Protein AF-A0A418Y012-F1 (afdb_monomer_lite)

Foldseek 3Di:
DWKWKWKAWPPDPAIAIDTDDDPVQDDQVSSVVQVVCVVVVRRDPVVLPDDDPPPTDIDMDIHAADEPWDKDDADSVSPQDQQWKWWWAQDPRHIDIDTDNDQVRSQVVQVVVVGDDSRTDMHTGSMDTPGD

Radius of gyration: 14.01 Å; chains: 1; bounding box: 36×35×29 Å

Structure (mmCIF, N/CA/C/O backbone):
data_AF-A0A418Y012-F1
#
_entry.id   AF-A0A418Y012-F1
#
loop_
_atom_site.group_PDB
_atom_site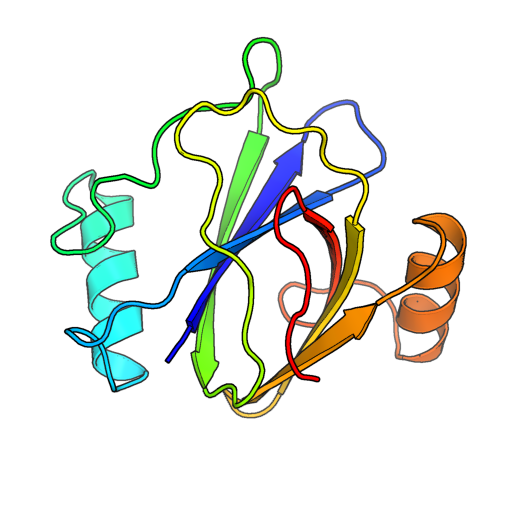.id
_atom_site.type_symbol
_atom_site.label_atom_id
_atom_site.label_alt_id
_atom_site.label_comp_id
_atom_site.label_asym_id
_atom_site.label_entity_id
_atom_site.label_seq_id
_atom_site.pdbx_PDB_ins_code
_atom_site.Cartn_x
_atom_site.Cartn_y
_atom_site.Cartn_z
_atom_site.occupancy
_atom_site.B_iso_or_equiv
_atom_site.auth_seq_id
_atom_site.auth_comp_id
_atom_site.auth_asym_id
_atom_site.auth_atom_id
_atom_site.pdbx_PDB_model_num
ATOM 1 N N . MET A 1 1 ? 2.994 -11.176 -5.726 1.00 92.56 1 MET A N 1
ATOM 2 C CA . MET A 1 1 ? 3.525 -10.726 -4.421 1.00 92.56 1 MET A CA 1
ATOM 3 C C . MET A 1 1 ? 3.409 -9.215 -4.356 1.00 92.56 1 MET A C 1
ATOM 5 O O . MET A 1 1 ? 3.578 -8.585 -5.393 1.00 92.56 1 MET A O 1
ATOM 9 N N . TYR A 1 2 ? 3.137 -8.644 -3.187 1.00 94.12 2 TYR A N 1
ATOM 10 C CA . TYR A 1 2 ? 3.055 -7.201 -2.987 1.00 94.12 2 TYR A CA 1
ATOM 11 C C . TYR A 1 2 ? 4.075 -6.722 -1.959 1.00 94.12 2 TYR A C 1
ATOM 13 O O . TYR A 1 2 ? 4.187 -7.295 -0.875 1.00 94.12 2 TYR A O 1
ATOM 21 N N . LEU A 1 3 ? 4.757 -5.623 -2.281 1.00 94.12 3 LEU A N 1
ATOM 22 C CA . LEU A 1 3 ? 5.350 -4.726 -1.298 1.00 94.12 3 LEU A CA 1
ATOM 23 C C . LEU A 1 3 ? 4.346 -3.600 -1.041 1.00 94.12 3 LEU A C 1
ATOM 25 O O . LEU A 1 3 ? 4.064 -2.773 -1.908 1.00 94.12 3 LEU A O 1
ATOM 29 N N . VAL A 1 4 ? 3.788 -3.583 0.164 1.00 94.50 4 VAL A N 1
ATOM 30 C CA . VAL A 1 4 ? 2.849 -2.561 0.625 1.00 94.50 4 VAL A CA 1
ATOM 31 C C . VAL A 1 4 ? 3.646 -1.473 1.328 1.00 94.50 4 VAL A C 1
ATOM 33 O O . VAL A 1 4 ? 4.242 -1.713 2.380 1.00 94.50 4 VAL A O 1
ATOM 36 N N . ALA A 1 5 ? 3.672 -0.281 0.740 1.00 91.62 5 ALA A N 1
ATOM 37 C CA . ALA A 1 5 ? 4.311 0.894 1.314 1.00 91.62 5 ALA A CA 1
ATOM 38 C C . ALA A 1 5 ? 3.250 1.799 1.936 1.00 91.62 5 ALA A C 1
ATOM 40 O O . ALA A 1 5 ? 2.357 2.278 1.239 1.00 91.62 5 ALA A O 1
ATOM 41 N N . LYS A 1 6 ? 3.362 2.038 3.241 1.00 92.12 6 LYS A N 1
ATOM 42 C CA . LYS A 1 6 ? 2.544 2.992 3.985 1.00 92.12 6 LYS A CA 1
ATOM 43 C C . LYS A 1 6 ? 3.391 4.219 4.306 1.00 92.12 6 LYS A C 1
ATOM 45 O O . LYS A 1 6 ? 4.487 4.084 4.850 1.00 92.12 6 LYS A O 1
ATOM 50 N N . PHE A 1 7 ? 2.857 5.395 4.009 1.00 87.50 7 PHE A N 1
ATOM 51 C CA . PHE A 1 7 ? 3.459 6.683 4.325 1.00 87.50 7 PHE A CA 1
ATOM 52 C C . PHE A 1 7 ? 2.585 7.390 5.363 1.00 87.50 7 PHE A C 1
ATOM 54 O O . PHE A 1 7 ? 1.443 7.755 5.081 1.00 87.50 7 PHE A O 1
ATOM 61 N N . ASP A 1 8 ? 3.121 7.553 6.567 1.00 86.75 8 ASP A N 1
ATOM 62 C CA . ASP A 1 8 ? 2.534 8.367 7.626 1.00 86.75 8 ASP A CA 1
ATOM 63 C C . ASP A 1 8 ? 2.961 9.820 7.366 1.00 86.75 8 ASP A C 1
ATOM 65 O O . ASP A 1 8 ? 4.146 10.145 7.454 1.00 86.75 8 ASP A O 1
ATOM 69 N N . LEU A 1 9 ? 2.019 10.668 6.945 1.00 80.31 9 LEU A N 1
ATOM 70 C CA . LEU A 1 9 ? 2.283 12.058 6.564 1.00 80.31 9 LEU A CA 1
ATOM 71 C C . LEU A 1 9 ? 2.178 12.967 7.792 1.00 80.31 9 LEU A C 1
ATOM 73 O O . LEU A 1 9 ? 1.079 13.178 8.321 1.00 80.31 9 LEU A O 1
ATOM 77 N N . ASP A 1 10 ? 3.307 13.537 8.215 1.00 76.44 10 ASP A N 1
ATOM 78 C CA . ASP A 1 10 ? 3.369 14.375 9.411 1.00 76.44 10 ASP A CA 1
ATOM 79 C C . ASP A 1 10 ? 2.484 15.620 9.256 1.00 76.44 10 ASP A C 1
ATOM 81 O O . ASP A 1 10 ? 2.467 16.286 8.218 1.00 76.44 10 ASP A O 1
ATOM 85 N N . GLY A 1 11 ? 1.728 15.944 10.308 1.00 71.25 11 GLY A N 1
ATOM 86 C CA . GLY A 1 11 ? 0.809 17.086 10.312 1.00 71.25 11 GLY A CA 1
ATOM 87 C C . GLY A 1 11 ? -0.516 16.847 9.578 1.00 71.25 11 GLY A C 1
ATOM 88 O O . GLY A 1 11 ? -1.320 17.773 9.471 1.00 71.25 11 GLY A O 1
ATOM 89 N N . THR A 1 12 ? -0.784 15.624 9.107 1.00 78.19 12 THR A N 1
ATOM 90 C CA . THR A 1 12 ? -2.085 15.239 8.543 1.00 78.19 12 THR A CA 1
ATOM 91 C C . THR A 1 12 ? -2.752 14.135 9.364 1.00 78.19 12 THR A C 1
ATOM 93 O O . THR A 1 12 ? -2.125 13.471 10.183 1.00 78.19 12 THR A O 1
ATOM 96 N N . THR A 1 13 ? -4.052 13.936 9.151 1.00 74.81 13 THR A N 1
ATOM 97 C CA . THR A 1 13 ? -4.828 12.865 9.798 1.00 74.81 13 THR A CA 1
ATOM 98 C C . THR A 1 13 ? -4.924 11.593 8.957 1.00 74.81 13 THR A C 1
ATOM 100 O O . THR A 1 13 ? -5.655 10.676 9.337 1.00 74.81 13 THR A O 1
ATOM 103 N N . TYR A 1 14 ? -4.252 11.533 7.802 1.00 81.94 14 TYR A N 1
ATOM 104 C CA . TYR A 1 14 ? -4.377 10.418 6.872 1.00 81.94 14 TYR A CA 1
ATOM 105 C C . TYR A 1 14 ? -3.027 9.834 6.474 1.00 81.94 14 TYR A C 1
ATOM 107 O O . TYR A 1 14 ? -2.045 10.545 6.286 1.00 81.94 14 TYR A O 1
ATOM 115 N N . ASN A 1 15 ? -3.018 8.519 6.272 1.00 90.12 15 ASN A N 1
ATOM 116 C CA . ASN A 1 15 ? -1.881 7.824 5.687 1.00 90.12 15 ASN A CA 1
ATOM 117 C C . ASN A 1 15 ? -2.041 7.752 4.167 1.00 90.12 15 ASN A C 1
ATOM 119 O O . ASN A 1 15 ? -3.162 7.714 3.646 1.00 90.12 15 ASN A O 1
ATOM 123 N N . GLU A 1 16 ? -0.928 7.654 3.453 1.00 90.00 16 GLU A N 1
ATOM 124 C CA . GLU A 1 16 ? -0.896 7.221 2.058 1.00 90.00 16 GLU A CA 1
ATOM 125 C C . GLU A 1 16 ? -0.462 5.753 1.969 1.00 90.00 16 GLU A C 1
ATOM 127 O O . GLU A 1 16 ? 0.304 5.261 2.798 1.00 90.00 16 GLU A O 1
ATOM 132 N N . VAL A 1 17 ? -0.968 5.041 0.963 1.00 92.62 17 VAL A N 1
ATOM 133 C CA . VAL A 1 17 ? -0.584 3.664 0.665 1.00 92.62 17 VAL A CA 1
ATOM 134 C C . VAL A 1 17 ? -0.329 3.460 -0.823 1.00 92.62 17 VAL A C 1
ATOM 136 O O . VAL A 1 17 ? -1.084 3.932 -1.679 1.00 92.62 17 VAL A O 1
ATOM 139 N N . VAL A 1 18 ? 0.732 2.716 -1.123 1.00 92.19 18 VAL A N 1
ATOM 140 C CA . VAL A 1 18 ? 1.085 2.274 -2.472 1.00 92.19 18 VAL A CA 1
ATOM 141 C C . VAL A 1 18 ? 1.325 0.766 -2.455 1.00 92.19 18 VAL A C 1
ATOM 143 O O . VAL A 1 18 ? 1.988 0.235 -1.562 1.00 92.19 18 VAL A O 1
ATOM 146 N N . PHE A 1 19 ? 0.769 0.081 -3.448 1.00 93.62 19 PHE A N 1
ATOM 147 C CA . PHE A 1 19 ? 0.863 -1.358 -3.648 1.00 93.62 19 PHE A CA 1
ATOM 148 C C . PHE A 1 19 ? 1.799 -1.622 -4.824 1.00 93.62 19 PHE A C 1
ATOM 150 O O . PHE A 1 19 ? 1.410 -1.483 -5.989 1.00 93.62 19 PHE A O 1
ATOM 157 N N . PHE A 1 20 ? 3.043 -1.982 -4.519 1.00 91.56 20 PHE A N 1
ATOM 158 C CA . PHE A 1 20 ? 4.035 -2.342 -5.522 1.00 91.56 20 PHE A CA 1
ATOM 159 C C . PHE A 1 20 ? 3.986 -3.842 -5.791 1.00 91.56 20 PHE A C 1
ATOM 161 O O . PHE A 1 20 ? 3.990 -4.645 -4.859 1.00 91.56 20 PHE A O 1
ATOM 168 N N . GLN A 1 21 ? 3.962 -4.210 -7.066 1.00 90.06 21 GLN A N 1
ATOM 169 C CA . GLN A 1 21 ? 4.098 -5.580 -7.536 1.00 90.06 21 GLN A CA 1
ATOM 170 C C . GLN A 1 21 ? 5.123 -5.588 -8.661 1.00 90.06 21 GLN A C 1
ATOM 172 O O . GLN A 1 21 ? 5.090 -4.715 -9.527 1.00 90.06 21 GLN A O 1
ATOM 177 N N . ASP A 1 22 ? 5.984 -6.595 -8.652 1.00 87.81 22 ASP A N 1
ATOM 178 C CA . ASP A 1 22 ? 6.890 -6.894 -9.749 1.00 87.81 22 ASP A CA 1
ATOM 179 C C . ASP A 1 22 ? 6.966 -8.414 -9.928 1.00 87.81 22 ASP A C 1
ATOM 181 O O . ASP A 1 22 ? 6.996 -9.150 -8.939 1.00 87.81 22 ASP A O 1
ATOM 185 N N . ASP A 1 23 ? 6.969 -8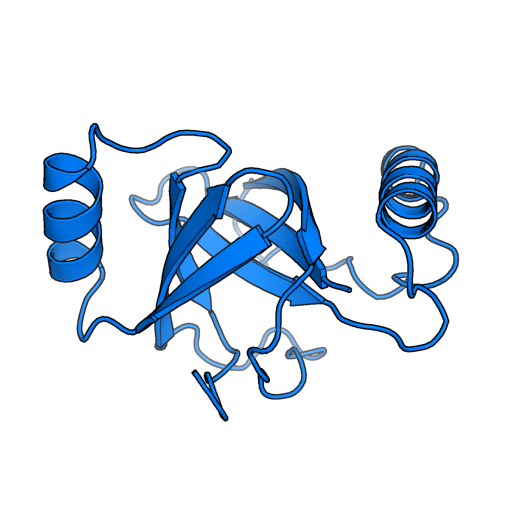.886 -11.173 1.00 86.56 23 ASP A N 1
ATOM 186 C CA . ASP A 1 23 ? 7.018 -10.319 -11.479 1.00 86.56 23 ASP A CA 1
ATOM 187 C C . ASP A 1 23 ? 8.387 -10.934 -11.137 1.00 86.56 23 ASP A C 1
ATOM 189 O O . ASP A 1 23 ? 8.483 -12.142 -10.934 1.00 86.56 23 ASP A O 1
ATOM 193 N N . ALA A 1 24 ? 9.439 -10.115 -10.993 1.00 87.56 24 ALA A N 1
ATOM 194 C CA . ALA A 1 24 ? 10.752 -10.557 -10.523 1.00 87.56 24 ALA A CA 1
ATOM 195 C C . ALA A 1 24 ? 10.771 -10.943 -9.030 1.00 87.56 24 ALA A C 1
ATOM 197 O O . ALA A 1 24 ? 11.736 -11.550 -8.562 1.00 87.56 24 ALA A O 1
ATOM 198 N N . ILE A 1 25 ? 9.731 -10.583 -8.266 1.00 89.12 25 ILE A N 1
ATOM 199 C CA . ILE A 1 25 ? 9.601 -10.901 -6.843 1.00 89.12 25 ILE A CA 1
ATOM 200 C C . ILE A 1 25 ? 8.293 -11.654 -6.638 1.00 89.12 25 ILE A C 1
ATOM 202 O O . ILE A 1 25 ? 7.226 -11.070 -6.477 1.00 89.12 25 ILE A O 1
ATOM 206 N N . ASP A 1 26 ? 8.373 -12.973 -6.583 1.00 92.06 26 ASP A N 1
ATOM 207 C CA . ASP A 1 26 ? 7.218 -13.863 -6.459 1.00 92.06 26 ASP A CA 1
ATOM 208 C C . ASP A 1 26 ? 7.028 -14.432 -5.040 1.00 92.06 26 ASP A C 1
ATOM 210 O O . ASP A 1 26 ? 5.940 -14.899 -4.698 1.00 92.06 26 ASP A O 1
ATOM 214 N N . THR A 1 27 ? 8.038 -14.321 -4.171 1.00 94.31 27 THR A N 1
ATOM 215 C CA . THR A 1 27 ? 8.042 -14.871 -2.803 1.00 94.31 27 THR A CA 1
ATOM 216 C C . THR A 1 27 ? 8.112 -13.795 -1.714 1.00 94.31 27 THR A C 1
ATOM 218 O O . THR A 1 27 ? 8.724 -12.741 -1.895 1.00 94.31 27 THR A O 1
ATOM 221 N N . ILE A 1 28 ? 7.543 -14.090 -0.532 1.00 94.81 28 ILE A N 1
ATOM 222 C CA . ILE A 1 28 ? 7.627 -13.215 0.657 1.00 94.81 28 ILE A CA 1
ATOM 223 C C . ILE A 1 28 ? 9.090 -12.941 1.009 1.00 94.81 28 ILE A C 1
ATOM 225 O O . ILE A 1 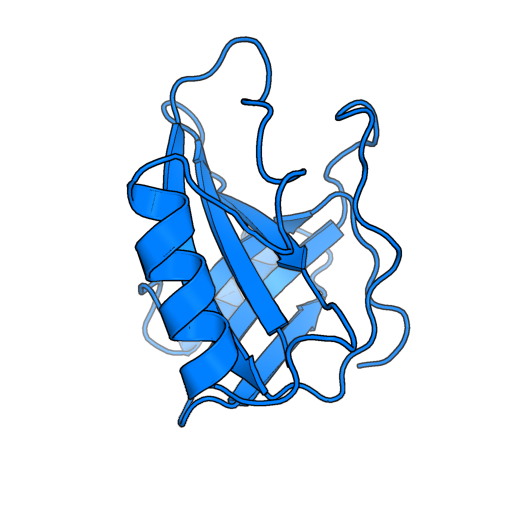28 ? 9.490 -11.786 1.114 1.00 94.81 28 ILE A O 1
ATOM 229 N N . LYS A 1 29 ? 9.918 -13.992 1.076 1.00 94.94 29 LYS A N 1
ATOM 230 C CA . LYS A 1 29 ? 11.355 -13.872 1.373 1.00 94.94 29 LYS A CA 1
ATOM 231 C C . LYS A 1 29 ? 12.104 -13.001 0.359 1.00 94.94 29 LYS A C 1
ATOM 233 O O . LYS A 1 29 ? 13.044 -12.306 0.738 1.00 94.94 29 LYS A O 1
ATOM 238 N N . GLY A 1 30 ? 11.726 -13.052 -0.921 1.00 94.25 30 GLY A N 1
ATOM 239 C CA . GLY A 1 30 ? 12.278 -12.167 -1.950 1.00 94.25 30 GLY A CA 1
ATOM 240 C C . GLY A 1 30 ? 11.914 -10.707 -1.684 1.00 94.25 30 GLY A C 1
ATOM 241 O O . GLY A 1 30 ? 12.788 -9.846 -1.651 1.00 94.25 30 GLY A O 1
ATOM 242 N N . CYS A 1 31 ? 10.643 -10.440 -1.384 1.00 94.44 31 CYS A N 1
ATOM 243 C CA . CYS A 1 31 ? 10.164 -9.100 -1.050 1.00 94.44 31 CYS A CA 1
ATOM 244 C C . CYS A 1 31 ? 10.829 -8.536 0.220 1.00 94.44 31 CYS A C 1
ATOM 246 O O . CYS A 1 31 ? 11.272 -7.387 0.235 1.00 94.44 31 CYS A O 1
ATOM 248 N N . GLU A 1 32 ? 10.964 -9.337 1.279 1.00 94.12 32 GLU A N 1
ATOM 249 C CA . GLU A 1 32 ? 11.613 -8.908 2.525 1.00 94.12 32 GLU A CA 1
ATOM 250 C C . GLU A 1 32 ? 13.090 -8.565 2.314 1.00 94.12 32 GLU A C 1
ATOM 252 O O . GLU A 1 32 ? 13.612 -7.616 2.908 1.00 94.12 32 GLU A O 1
ATOM 257 N N . ARG A 1 33 ? 13.763 -9.312 1.432 1.00 93.44 33 ARG A N 1
ATOM 258 C CA . ARG A 1 33 ? 15.142 -9.036 1.029 1.00 93.44 33 ARG A CA 1
ATOM 259 C C . ARG A 1 33 ? 15.253 -7.701 0.296 1.00 93.44 33 ARG A C 1
ATOM 261 O O . ARG A 1 33 ? 16.137 -6.913 0.621 1.00 93.44 33 ARG A O 1
ATOM 268 N N . GLU A 1 34 ? 14.329 -7.404 -0.611 1.00 92.12 34 GLU A N 1
ATOM 269 C CA . GLU A 1 34 ? 14.280 -6.098 -1.275 1.00 92.12 34 GLU A CA 1
ATOM 270 C C . GLU A 1 34 ? 14.043 -4.955 -0.288 1.00 92.12 34 GLU A C 1
ATOM 272 O O . GLU A 1 34 ? 14.732 -3.941 -0.364 1.00 92.12 34 GLU A O 1
ATOM 277 N N . ILE A 1 35 ? 13.150 -5.121 0.697 1.00 91.19 35 ILE A N 1
ATOM 278 C CA . ILE A 1 35 ? 12.973 -4.131 1.775 1.00 91.19 35 ILE A CA 1
ATOM 279 C C . ILE A 1 35 ? 14.285 -3.924 2.544 1.00 91.19 35 ILE A C 1
ATOM 281 O O . ILE A 1 35 ? 14.637 -2.788 2.872 1.00 91.19 35 ILE A O 1
ATOM 285 N N . MET A 1 36 ? 15.018 -5.001 2.850 1.00 91.38 36 MET A N 1
ATOM 286 C CA . MET A 1 36 ? 16.303 -4.921 3.550 1.00 91.38 36 MET A CA 1
ATOM 287 C C . MET A 1 36 ? 17.324 -4.088 2.768 1.00 91.38 36 MET A C 1
ATOM 289 O O . MET A 1 36 ? 17.969 -3.215 3.356 1.00 91.38 36 MET A O 1
ATOM 293 N N . TYR A 1 37 ? 17.460 -4.327 1.461 1.00 89.25 37 TYR A N 1
ATOM 294 C CA . TYR A 1 37 ? 18.354 -3.543 0.610 1.00 89.25 37 TYR A CA 1
ATOM 295 C C . TYR A 1 37 ? 17.869 -2.099 0.448 1.00 89.25 37 TYR A C 1
ATOM 297 O O . TYR A 1 37 ? 18.651 -1.159 0.602 1.00 89.25 37 TYR A O 1
ATOM 305 N N . GLY A 1 38 ? 16.567 -1.908 0.244 1.00 85.44 38 GLY A N 1
ATOM 306 C CA . GLY A 1 38 ? 15.921 -0.608 0.116 1.00 85.44 38 GLY A CA 1
ATOM 307 C C . GLY A 1 38 ? 16.133 0.315 1.311 1.00 85.44 38 GLY A C 1
ATOM 308 O O . GLY A 1 38 ? 16.464 1.488 1.143 1.00 85.44 38 GLY A O 1
ATOM 309 N N . ARG A 1 39 ? 16.053 -0.220 2.536 1.00 83.69 39 ARG A N 1
ATOM 310 C CA . ARG A 1 39 ? 16.351 0.526 3.776 1.00 83.69 39 ARG A CA 1
ATOM 311 C C . ARG A 1 39 ? 17.790 1.041 3.856 1.00 83.69 39 ARG A C 1
ATOM 313 O O . ARG A 1 39 ? 18.051 1.966 4.616 1.00 83.69 39 ARG A O 1
ATOM 320 N N . ARG A 1 40 ? 18.715 0.459 3.088 1.00 83.62 40 ARG A N 1
ATOM 321 C CA . ARG A 1 40 ? 20.113 0.904 2.963 1.00 83.62 40 ARG A CA 1
ATOM 322 C C . ARG A 1 40 ? 20.340 1.791 1.731 1.00 83.62 40 ARG A C 1
ATOM 324 O O . ARG A 1 40 ? 21.483 2.049 1.376 1.00 83.62 40 ARG A O 1
ATOM 331 N N . GLY A 1 41 ? 19.267 2.226 1.067 1.00 78.38 41 GLY A N 1
ATOM 332 C CA . GLY A 1 41 ? 19.314 2.995 -0.178 1.00 78.38 41 GLY A CA 1
ATOM 333 C C . GLY A 1 41 ? 19.586 2.155 -1.430 1.00 78.38 41 GLY A C 1
ATOM 334 O O . GLY A 1 41 ? 19.792 2.720 -2.497 1.00 78.38 41 GLY A O 1
ATOM 335 N N . GLY A 1 42 ? 19.589 0.823 -1.320 1.00 80.81 42 GLY A N 1
ATOM 336 C CA . GLY A 1 42 ? 19.992 -0.101 -2.381 1.00 80.81 42 GLY A CA 1
ATOM 337 C C . GLY A 1 42 ? 18.847 -0.909 -2.985 1.00 80.81 42 GLY A C 1
ATOM 338 O O . GLY A 1 42 ? 19.038 -2.094 -3.230 1.00 80.81 42 GLY A O 1
ATOM 339 N N . TRP A 1 43 ? 17.660 -0.323 -3.181 1.00 83.81 43 TRP A N 1
ATOM 340 C CA . TRP A 1 43 ? 16.554 -1.005 -3.874 1.00 83.81 43 TRP A CA 1
ATOM 341 C C . TRP A 1 43 ? 17.045 -1.604 -5.198 1.00 83.81 43 TRP A C 1
ATOM 343 O O . TRP A 1 43 ? 17.634 -0.878 -5.997 1.00 83.81 43 TRP A O 1
ATOM 353 N N . GLN A 1 44 ? 16.810 -2.896 -5.444 1.00 80.31 44 GLN A N 1
ATOM 354 C CA . GLN A 1 44 ? 17.296 -3.549 -6.665 1.00 80.31 44 GLN A CA 1
ATOM 355 C C . GLN A 1 44 ? 16.196 -3.588 -7.724 1.00 80.31 44 GLN A C 1
ATOM 357 O O . GLN A 1 44 ? 16.431 -3.241 -8.879 1.00 80.31 44 GLN A O 1
ATOM 362 N N . VAL A 1 45 ? 14.978 -3.937 -7.306 1.00 78.50 45 VAL A N 1
ATOM 363 C CA . VAL A 1 45 ? 13.805 -4.021 -8.190 1.00 78.50 45 VAL A CA 1
ATOM 364 C C . VAL A 1 45 ? 12.932 -2.775 -8.049 1.00 78.50 45 VAL A C 1
ATOM 366 O O . VAL A 1 45 ? 12.623 -2.086 -9.021 1.00 78.50 45 VAL A O 1
ATOM 369 N N . TYR A 1 46 ? 12.609 -2.394 -6.812 1.00 73.06 46 TYR A N 1
ATOM 370 C CA . TYR A 1 46 ? 11.748 -1.246 -6.527 1.00 73.06 46 TYR A CA 1
ATOM 371 C C . TYR A 1 46 ? 12.507 0.094 -6.472 1.00 73.06 46 TYR A C 1
ATOM 373 O O . TYR A 1 46 ? 12.247 0.948 -5.624 1.00 73.06 46 TYR A O 1
ATOM 381 N N . THR A 1 47 ? 13.451 0.304 -7.394 1.00 64.00 47 THR A N 1
ATOM 382 C CA . THR A 1 47 ? 14.315 1.508 -7.496 1.00 64.00 47 THR A CA 1
ATOM 383 C C . THR A 1 47 ? 13.546 2.828 -7.566 1.00 64.00 47 THR A C 1
ATOM 385 O O . THR A 1 47 ? 14.072 3.901 -7.280 1.00 64.00 47 THR A O 1
ATOM 388 N N . HIS A 1 48 ? 12.274 2.748 -7.926 1.00 63.69 48 HIS A N 1
ATOM 389 C CA . HIS A 1 48 ? 11.381 3.866 -8.129 1.00 63.69 48 HIS A CA 1
ATOM 390 C C . HIS A 1 48 ? 10.576 4.277 -6.883 1.00 63.69 48 HIS A C 1
ATOM 392 O O . HIS A 1 48 ? 9.841 5.264 -6.948 1.00 63.69 48 HIS A O 1
ATOM 398 N N . ILE A 1 49 ? 10.719 3.575 -5.746 1.00 66.62 49 ILE A N 1
ATOM 399 C CA . ILE A 1 49 ? 10.164 3.986 -4.440 1.00 66.62 49 ILE A CA 1
ATOM 400 C C . ILE A 1 49 ? 10.990 5.156 -3.900 1.00 66.62 49 ILE A C 1
ATOM 402 O O . ILE A 1 49 ? 11.658 5.053 -2.880 1.00 66.62 49 ILE A O 1
ATOM 406 N N . THR A 1 50 ? 11.018 6.281 -4.603 1.00 53.25 50 THR A N 1
ATOM 407 C CA . THR A 1 50 ? 11.634 7.506 -4.096 1.00 53.25 50 THR A CA 1
ATOM 408 C C . THR A 1 50 ? 11.035 8.716 -4.795 1.00 53.25 50 THR A C 1
ATOM 410 O O . THR A 1 50 ? 11.488 9.154 -5.848 1.00 53.25 50 THR A O 1
ATOM 413 N N . ARG A 1 51 ? 10.018 9.299 -4.163 1.00 51.88 51 ARG A N 1
ATOM 414 C CA . ARG A 1 51 ? 9.843 10.751 -4.078 1.00 51.88 51 ARG A CA 1
ATOM 415 C C . ARG A 1 51 ? 8.858 11.031 -2.956 1.00 51.88 51 ARG A C 1
ATOM 417 O O . ARG A 1 51 ? 7.682 10.704 -3.059 1.00 51.88 51 ARG A O 1
ATOM 424 N N . ALA A 1 52 ? 9.380 11.631 -1.893 1.00 49.69 52 ALA A N 1
ATOM 425 C CA . ALA A 1 52 ? 8.598 12.357 -0.910 1.00 49.69 52 ALA A CA 1
ATOM 426 C C . ALA A 1 52 ? 7.495 13.161 -1.606 1.00 49.69 52 ALA A C 1
ATOM 428 O O . ALA A 1 52 ? 7.781 13.852 -2.594 1.00 49.69 52 ALA A O 1
ATOM 429 N N . ALA A 1 53 ? 6.268 13.12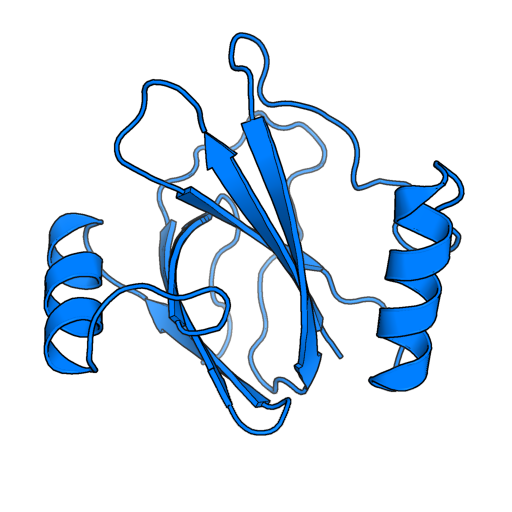6 -1.086 1.00 51.62 53 ALA A N 1
ATOM 430 C CA . ALA A 1 53 ? 5.318 14.179 -1.412 1.00 51.62 53 ALA A CA 1
ATOM 431 C C . ALA A 1 53 ? 5.993 15.519 -1.065 1.00 51.62 53 ALA A C 1
ATOM 433 O O . ALA A 1 53 ? 6.448 15.722 0.063 1.00 51.62 53 ALA A O 1
ATOM 434 N N . ARG A 1 54 ? 6.161 16.404 -2.055 1.00 52.25 54 ARG A N 1
ATOM 435 C CA . ARG A 1 54 ? 6.848 17.686 -1.843 1.00 52.25 54 ARG A CA 1
ATOM 436 C C . ARG A 1 54 ? 6.117 18.469 -0.747 1.00 52.25 54 ARG A C 1
ATOM 438 O O . ARG A 1 54 ? 4.913 18.671 -0.857 1.00 52.25 54 ARG A O 1
ATOM 445 N N . GLY A 1 55 ? 6.855 18.933 0.263 1.00 55.34 55 GLY A N 1
ATOM 446 C CA . GLY A 1 55 ? 6.334 19.813 1.317 1.00 55.34 55 GLY A CA 1
ATOM 447 C C . GLY A 1 55 ? 5.896 19.134 2.618 1.00 55.34 55 GLY A C 1
ATOM 448 O O . GLY A 1 55 ? 5.453 19.846 3.511 1.00 55.34 55 GLY A O 1
ATOM 449 N N . PHE A 1 56 ? 6.051 17.811 2.760 1.00 59.28 56 PHE A N 1
ATOM 450 C CA . PHE A 1 56 ? 5.750 17.094 4.006 1.00 59.28 56 PHE A CA 1
ATOM 451 C C . PHE A 1 56 ? 6.921 16.215 4.449 1.00 59.28 56 PHE A C 1
ATOM 453 O O . PHE A 1 56 ? 7.574 15.567 3.626 1.00 59.28 56 PHE A O 1
ATOM 460 N N . THR A 1 57 ? 7.160 16.173 5.759 1.00 67.81 57 THR A N 1
ATOM 461 C CA . THR A 1 57 ? 7.940 15.103 6.388 1.00 67.81 57 THR A CA 1
ATOM 462 C C . THR A 1 57 ? 7.043 13.872 6.493 1.00 67.81 57 THR A C 1
ATOM 464 O O . THR A 1 57 ? 5.831 13.991 6.676 1.00 67.81 57 THR A O 1
ATOM 467 N N . TYR A 1 58 ? 7.606 12.687 6.290 1.00 73.06 58 TYR A N 1
ATOM 468 C CA . TYR A 1 58 ? 6.840 11.451 6.342 1.00 73.06 58 TYR A CA 1
ATOM 469 C C . TYR A 1 58 ? 7.676 10.325 6.926 1.00 73.06 58 TYR A C 1
ATOM 471 O O . TYR A 1 58 ? 8.877 10.212 6.663 1.00 73.06 58 TYR A O 1
ATOM 479 N N . THR A 1 59 ? 7.013 9.446 7.669 1.00 81.44 59 THR A N 1
ATOM 480 C CA . THR A 1 59 ? 7.582 8.160 8.066 1.00 81.44 59 THR A CA 1
ATOM 481 C C . THR A 1 59 ? 7.082 7.094 7.103 1.00 81.44 59 THR A C 1
ATOM 483 O O . THR A 1 59 ? 5.914 7.081 6.728 1.00 81.44 59 THR A O 1
ATOM 486 N N . THR A 1 60 ? 7.967 6.202 6.655 1.00 83.81 60 THR A N 1
ATOM 487 C CA . THR A 1 60 ? 7.576 5.105 5.757 1.00 83.81 60 THR A CA 1
ATOM 488 C C . THR A 1 60 ? 7.683 3.771 6.466 1.00 83.81 60 THR A C 1
ATOM 490 O O . THR A 1 60 ? 8.707 3.459 7.078 1.00 83.81 60 THR A O 1
ATOM 493 N N . SER A 1 61 ? 6.655 2.942 6.322 1.00 88.81 61 SER A N 1
ATOM 494 C CA . SER A 1 61 ? 6.695 1.541 6.713 1.00 88.81 61 SER A CA 1
ATOM 495 C C . SER A 1 61 ? 6.385 0.642 5.521 1.00 88.81 61 SER A C 1
ATOM 497 O O . SER A 1 61 ? 5.609 0.986 4.633 1.00 88.81 61 SER A O 1
ATOM 499 N N . TYR A 1 62 ? 7.038 -0.517 5.499 1.00 91.44 62 TYR A N 1
ATOM 500 C CA . TYR A 1 62 ? 6.889 -1.512 4.445 1.00 91.44 62 TYR A CA 1
ATOM 501 C C . TYR A 1 62 ? 6.454 -2.846 5.049 1.00 91.44 62 TYR A C 1
ATOM 503 O O . TYR A 1 62 ? 6.890 -3.207 6.157 1.00 91.44 62 TYR A O 1
ATOM 511 N N . ALA A 1 63 ? 5.622 -3.566 4.306 1.00 94.38 63 ALA A N 1
ATOM 512 C CA . ALA A 1 63 ? 5.217 -4.936 4.583 1.00 94.38 63 ALA A CA 1
ATOM 513 C C . ALA A 1 63 ? 5.153 -5.732 3.275 1.00 94.38 63 ALA A C 1
ATOM 515 O O . ALA A 1 63 ? 4.812 -5.183 2.228 1.00 94.38 63 ALA A O 1
ATOM 516 N N . CYS A 1 64 ? 5.482 -7.017 3.347 1.00 95.19 64 CYS A N 1
ATOM 517 C CA . CYS A 1 64 ? 5.321 -7.948 2.238 1.00 95.19 64 CYS A CA 1
ATOM 518 C C . CYS A 1 64 ? 4.053 -8.763 2.448 1.00 95.19 64 CYS A C 1
ATOM 520 O O . CYS A 1 64 ? 3.758 -9.154 3.574 1.00 95.19 64 CYS A O 1
ATOM 522 N N . ALA A 1 65 ? 3.305 -9.001 1.376 1.00 96.44 65 ALA A N 1
ATOM 523 C CA . ALA A 1 65 ? 2.106 -9.819 1.430 1.00 96.44 65 ALA A CA 1
ATOM 524 C C . ALA A 1 65 ? 1.801 -10.454 0.069 1.00 96.44 65 ALA A C 1
ATOM 526 O O . ALA A 1 65 ? 1.984 -9.855 -0.990 1.00 96.44 65 ALA A O 1
ATOM 527 N N . SER A 1 66 ? 1.301 -11.678 0.090 1.00 95.25 66 SER A N 1
ATOM 528 C CA . SER A 1 66 ? 0.645 -12.315 -1.043 1.00 95.25 66 SER A CA 1
ATOM 529 C C . SER A 1 66 ? -0.746 -11.708 -1.234 1.00 95.25 66 SER A C 1
ATOM 531 O O . SER A 1 66 ? -1.438 -11.422 -0.269 1.00 95.25 66 SER A O 1
ATOM 533 N N . GLY A 1 67 ? -1.165 -11.470 -2.470 1.00 91.88 67 GLY A N 1
ATOM 534 C CA . GLY A 1 67 ? -2.474 -10.888 -2.760 1.00 91.88 67 GLY A CA 1
ATOM 535 C C . GLY A 1 67 ? -2.911 -11.264 -4.164 1.00 91.88 67 GLY A C 1
ATOM 536 O O . GLY A 1 67 ? -2.068 -11.406 -5.053 1.00 91.88 67 GLY A O 1
ATOM 537 N N . VAL A 1 68 ? -4.216 -11.454 -4.336 1.00 90.00 68 VAL A N 1
ATOM 538 C CA . VAL A 1 68 ? -4.851 -11.732 -5.637 1.00 90.00 68 VAL A CA 1
ATOM 539 C C . VAL A 1 68 ? -5.435 -10.474 -6.272 1.00 90.00 68 VAL A C 1
ATOM 541 O O . VAL A 1 68 ? -5.739 -10.476 -7.465 1.00 90.00 68 VAL A O 1
ATOM 544 N N . GLN A 1 69 ? -5.561 -9.403 -5.481 1.00 91.94 69 GLN A N 1
ATOM 545 C CA . GLN A 1 69 ? -6.042 -8.113 -5.944 1.00 91.94 69 GLN A CA 1
ATOM 546 C C . GLN A 1 69 ? -5.173 -7.610 -7.087 1.00 91.94 69 GLN A C 1
ATOM 548 O O . GLN A 1 69 ? -3.987 -7.918 -7.153 1.00 91.94 69 GLN A O 1
ATOM 553 N N . ARG A 1 70 ? -5.741 -6.788 -7.966 1.00 92.75 70 ARG A N 1
ATOM 554 C CA . ARG A 1 70 ? -4.967 -6.060 -8.976 1.00 92.75 70 ARG A CA 1
ATOM 555 C C . ARG A 1 70 ? -5.180 -4.572 -8.799 1.00 92.75 70 ARG A C 1
ATOM 557 O O . ARG A 1 70 ? -6.315 -4.113 -8.713 1.00 92.75 70 ARG A O 1
ATOM 564 N N . PHE A 1 71 ? -4.088 -3.821 -8.777 1.00 93.75 71 PHE A N 1
ATOM 565 C CA . PHE A 1 71 ? -4.104 -2.366 -8.696 1.00 93.75 71 PHE A CA 1
ATOM 566 C C . PHE A 1 71 ? -3.653 -1.772 -10.022 1.00 93.75 71 PHE A C 1
ATOM 568 O O . PHE A 1 71 ? -2.857 -2.374 -10.739 1.00 93.75 71 PHE A O 1
ATOM 575 N N . SER A 1 72 ? -4.138 -0.577 -10.348 1.00 92.75 72 SER A N 1
ATOM 576 C CA . SER A 1 72 ? -3.562 0.193 -11.447 1.00 92.75 72 SER A CA 1
ATOM 577 C C . SER A 1 72 ? -2.101 0.531 -11.160 1.00 92.75 72 SER A C 1
ATOM 579 O O . SER A 1 72 ? -1.718 0.660 -9.995 1.00 92.75 72 SER A O 1
ATOM 581 N N . ASP A 1 73 ? -1.331 0.802 -12.211 1.00 87.31 73 ASP A N 1
ATOM 582 C CA . ASP A 1 73 ? 0.053 1.250 -12.073 1.00 87.31 73 ASP A CA 1
ATOM 583 C C . ASP A 1 73 ? 0.183 2.425 -11.104 1.00 87.31 73 ASP A C 1
ATOM 585 O O . ASP A 1 73 ? -0.634 3.360 -11.089 1.00 87.31 73 ASP A O 1
ATOM 589 N N . TRP A 1 74 ? 1.235 2.363 -10.294 1.00 83.94 74 TRP A N 1
ATOM 590 C CA . TRP A 1 74 ? 1.579 3.421 -9.362 1.00 83.94 74 TRP A CA 1
ATOM 591 C C . TRP A 1 74 ? 1.991 4.695 -10.116 1.00 83.94 74 TRP A C 1
ATOM 593 O O . TRP A 1 74 ? 2.545 4.658 -11.220 1.00 83.94 74 TRP A O 1
ATOM 603 N N . ASP A 1 75 ? 1.704 5.852 -9.524 1.00 79.56 75 ASP A N 1
ATOM 604 C CA . ASP A 1 75 ? 1.977 7.132 -10.168 1.00 79.56 75 ASP A CA 1
ATOM 605 C C . ASP A 1 75 ? 3.428 7.596 -9.979 1.00 79.56 75 ASP A C 1
ATOM 607 O O . ASP A 1 75 ? 3.773 8.237 -8.988 1.00 79.56 75 ASP A O 1
ATOM 611 N N . ARG A 1 76 ? 4.253 7.351 -11.001 1.00 73.75 76 ARG A N 1
ATOM 612 C CA . ARG A 1 76 ? 5.644 7.834 -11.101 1.00 73.75 76 ARG A CA 1
ATOM 613 C C . ARG A 1 76 ? 5.797 9.345 -11.008 1.00 73.75 76 ARG A C 1
ATOM 615 O O . ARG A 1 76 ? 6.844 9.827 -10.578 1.00 73.75 76 ARG A O 1
ATOM 622 N N . SER A 1 77 ? 4.793 10.094 -11.455 1.00 75.50 77 SER A N 1
ATOM 623 C CA . SER A 1 77 ? 4.874 11.553 -11.505 1.00 75.50 77 SER A CA 1
ATOM 624 C C . SER A 1 77 ? 4.671 12.197 -10.131 1.00 75.50 77 SER A C 1
ATOM 626 O O . SER A 1 77 ? 5.158 13.304 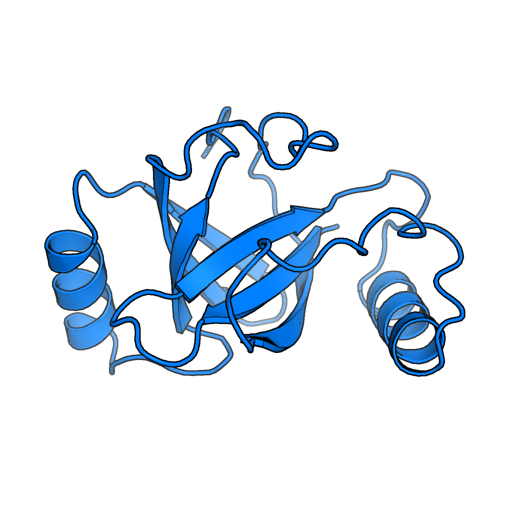-9.897 1.00 75.50 77 SER A O 1
ATOM 628 N N . GLY A 1 78 ? 3.965 11.508 -9.229 1.00 73.38 78 GLY A N 1
ATOM 629 C CA . GLY A 1 78 ? 3.490 12.044 -7.955 1.00 73.38 78 GLY A CA 1
ATOM 630 C C . GLY A 1 78 ? 2.380 13.095 -8.091 1.00 73.38 78 GLY A C 1
ATOM 631 O O . GLY A 1 78 ? 2.014 13.706 -7.085 1.00 73.38 78 GLY A O 1
ATOM 632 N N . MET A 1 79 ? 1.869 13.329 -9.306 1.00 74.25 79 MET A N 1
ATOM 633 C CA . MET A 1 79 ? 0.887 14.369 -9.626 1.00 74.25 79 MET A CA 1
ATOM 634 C C . MET A 1 79 ? -0.562 13.878 -9.568 1.00 74.25 79 MET A C 1
ATOM 636 O O . MET A 1 79 ? -1.473 14.698 -9.462 1.00 74.25 79 MET A O 1
ATOM 640 N N . ARG A 1 80 ? -0.808 12.566 -9.655 1.00 82.88 80 ARG A N 1
ATOM 641 C CA . ARG A 1 80 ? -2.164 12.017 -9.590 1.00 82.88 80 ARG A CA 1
ATOM 642 C C . ARG A 1 80 ? -2.757 12.242 -8.196 1.00 82.88 80 ARG A C 1
ATOM 644 O O . ARG A 1 80 ? -2.071 12.038 -7.188 1.00 82.88 80 ARG A O 1
ATOM 651 N N . PRO A 1 81 ? -4.039 12.631 -8.120 1.00 84.69 81 PRO A N 1
ATOM 652 C CA . PRO A 1 81 ? -4.696 12.835 -6.843 1.00 84.69 81 PRO A CA 1
ATOM 653 C C . PRO A 1 81 ? -4.864 11.505 -6.095 1.00 84.69 81 PRO A C 1
ATOM 655 O O . PRO A 1 81 ? -5.063 10.441 -6.686 1.00 84.69 81 PRO A O 1
ATOM 658 N N . ARG A 1 82 ? -4.770 11.572 -4.765 1.00 87.25 82 ARG A N 1
ATOM 659 C CA . ARG A 1 82 ? -4.870 10.424 -3.848 1.00 87.25 82 ARG A CA 1
ATOM 660 C C . ARG A 1 82 ? -6.298 10.307 -3.327 1.00 87.25 82 ARG A C 1
ATOM 662 O O . ARG A 1 82 ? -6.559 10.518 -2.139 1.00 87.25 82 ARG A O 1
ATOM 669 N N . ASP A 1 83 ? -7.229 10.053 -4.236 1.00 90.25 83 ASP A N 1
ATOM 670 C CA . ASP A 1 83 ? -8.665 10.086 -3.932 1.00 90.25 83 ASP A CA 1
ATOM 671 C C . ASP A 1 83 ? -9.218 8.722 -3.528 1.00 90.25 83 ASP A C 1
ATOM 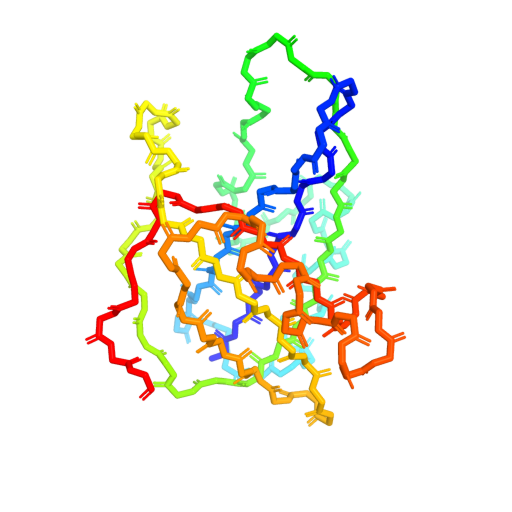673 O O . ASP A 1 83 ? -10.223 8.649 -2.820 1.00 90.25 83 ASP A O 1
ATOM 677 N N . ASN A 1 84 ? -8.538 7.640 -3.910 1.00 95.19 84 ASN A N 1
ATOM 678 C CA . ASN A 1 84 ? -8.948 6.297 -3.530 1.00 95.19 84 ASN A CA 1
ATOM 679 C C . ASN A 1 84 ? -8.635 6.078 -2.055 1.00 95.19 84 ASN A C 1
ATOM 681 O O . ASN A 1 84 ? -7.520 6.349 -1.612 1.00 95.19 84 ASN A O 1
ATOM 685 N N . VAL A 1 85 ? -9.606 5.573 -1.302 1.00 96.69 85 VAL A N 1
ATOM 686 C CA . VAL A 1 85 ? -9.437 5.244 0.112 1.00 96.69 85 VAL A CA 1
ATOM 687 C C . VAL A 1 85 ? -9.571 3.744 0.286 1.00 96.69 85 VAL A C 1
ATOM 689 O O . VAL A 1 85 ? -10.547 3.144 -0.169 1.00 96.69 85 VAL A O 1
ATOM 692 N N . PHE A 1 86 ? -8.611 3.156 0.990 1.00 97.38 86 PHE A N 1
ATOM 693 C CA . PHE A 1 86 ? -8.560 1.730 1.253 1.00 97.38 86 PHE A CA 1
ATOM 694 C C . PHE A 1 86 ? -8.395 1.440 2.740 1.00 97.38 86 PHE A C 1
ATOM 696 O O . PHE A 1 86 ? -7.618 2.110 3.419 1.00 97.38 86 PHE A O 1
ATOM 703 N N . SER A 1 87 ? -9.082 0.405 3.227 1.00 97.00 87 SER A N 1
ATOM 704 C CA . SER A 1 87 ? -8.646 -0.311 4.426 1.00 97.00 87 SER A CA 1
ATOM 705 C C . SER A 1 87 ? -7.760 -1.465 3.988 1.00 97.00 87 SER A C 1
ATOM 707 O O . SER A 1 87 ? -8.182 -2.276 3.159 1.00 97.00 87 SER A O 1
ATOM 709 N N . VAL A 1 88 ? -6.564 -1.531 4.552 1.00 97.31 88 VAL A N 1
ATOM 710 C CA . VAL A 1 88 ? -5.566 -2.559 4.273 1.00 97.31 88 VAL A CA 1
ATOM 711 C C . VAL A 1 88 ? -5.448 -3.449 5.494 1.00 97.31 88 VAL A C 1
ATOM 713 O O . VAL A 1 88 ? -5.258 -2.940 6.596 1.00 97.31 88 VAL A O 1
ATOM 716 N N . THR A 1 89 ? -5.545 -4.759 5.289 1.00 96.75 89 THR A N 1
ATOM 717 C CA . THR A 1 89 ? -5.289 -5.780 6.304 1.00 96.75 89 THR A CA 1
ATOM 718 C C . THR A 1 89 ? -4.283 -6.783 5.747 1.00 96.75 89 THR A C 1
ATOM 720 O O . THR A 1 89 ? -4.460 -7.272 4.634 1.00 96.75 89 THR A O 1
ATOM 723 N N . ILE A 1 90 ? -3.231 -7.088 6.503 1.00 96.44 90 ILE A N 1
ATOM 724 C CA . ILE A 1 90 ? -2.259 -8.138 6.190 1.00 96.44 90 ILE A CA 1
ATOM 725 C C . ILE A 1 90 ? -2.323 -9.169 7.311 1.00 96.44 90 ILE A C 1
ATOM 727 O O . ILE A 1 90 ? -1.909 -8.884 8.430 1.00 96.44 90 ILE A O 1
ATOM 731 N N . GLU A 1 91 ? -2.835 -10.356 7.011 1.00 94.88 91 GLU A N 1
ATOM 732 C CA . GLU A 1 91 ? -2.995 -11.442 7.980 1.00 94.88 91 GLU A CA 1
ATOM 733 C C . GLU A 1 91 ? -2.377 -12.718 7.414 1.00 94.88 91 GLU A C 1
ATOM 735 O O . GLU A 1 91 ? -2.693 -13.099 6.291 1.00 94.88 91 GLU A O 1
ATOM 740 N N . ASN A 1 92 ? -1.481 -13.365 8.168 1.00 94.31 92 ASN A N 1
ATOM 741 C CA . ASN A 1 92 ? -0.738 -14.551 7.712 1.00 94.31 92 ASN A CA 1
ATOM 742 C C . ASN A 1 92 ? -0.091 -14.350 6.327 1.00 94.31 92 ASN A C 1
ATOM 744 O O . ASN A 1 92 ? -0.201 -15.203 5.449 1.00 94.31 92 ASN A O 1
ATOM 748 N N . ASP A 1 93 ? 0.531 -13.184 6.123 1.00 94.75 93 ASP A N 1
ATOM 749 C CA . ASP A 1 93 ? 1.120 -12.748 4.851 1.00 94.75 93 ASP A CA 1
ATOM 750 C C . ASP A 1 93 ? 0.128 -12.659 3.677 1.00 94.75 93 ASP A C 1
ATOM 752 O O . ASP A 1 93 ? 0.540 -12.641 2.517 1.00 94.75 93 ASP A O 1
ATOM 756 N N . VAL A 1 94 ? -1.177 -12.575 3.944 1.00 96.38 94 VAL A N 1
ATOM 757 C CA . VAL A 1 94 ? -2.223 -12.386 2.932 1.00 96.38 94 VAL A CA 1
ATOM 758 C C . VAL A 1 94 ? -2.771 -10.966 2.999 1.00 96.38 94 VAL A C 1
ATOM 760 O O . VAL A 1 94 ? -3.260 -10.502 4.030 1.00 96.38 94 VAL A O 1
ATOM 763 N N . LEU A 1 95 ? -2.694 -10.278 1.866 1.00 96.81 95 LEU A N 1
ATOM 764 C CA . LEU A 1 95 ? -3.190 -8.935 1.644 1.00 96.81 95 LEU A CA 1
ATOM 765 C C . LEU A 1 95 ? -4.694 -8.970 1.385 1.00 96.81 95 LEU A C 1
ATOM 767 O O . LEU A 1 95 ? -5.172 -9.612 0.451 1.00 96.81 95 LEU A O 1
ATOM 771 N N . ASN A 1 96 ? -5.424 -8.193 2.172 1.00 95.88 96 ASN A N 1
ATOM 772 C CA . ASN A 1 96 ? -6.828 -7.887 1.972 1.00 95.88 96 ASN A CA 1
ATOM 773 C C . ASN A 1 96 ? -6.997 -6.374 1.874 1.00 95.88 96 ASN A C 1
ATOM 775 O O . ASN A 1 96 ? -6.583 -5.630 2.767 1.00 95.88 96 ASN A O 1
ATOM 779 N N . VAL A 1 97 ? -7.618 -5.913 0.790 1.00 96.62 97 VAL A N 1
ATOM 780 C CA . VAL A 1 97 ? -7.846 -4.487 0.547 1.00 96.62 97 VAL A CA 1
ATOM 781 C C . VAL A 1 97 ? -9.307 -4.255 0.217 1.00 96.62 97 VAL A C 1
ATOM 783 O O . VAL A 1 97 ? -9.856 -4.877 -0.685 1.00 96.62 97 VAL A O 1
ATOM 786 N N . VAL A 1 98 ? -9.935 -3.332 0.942 1.00 95.81 98 VAL A N 1
ATOM 787 C CA . VAL A 1 98 ? -11.332 -2.943 0.718 1.00 95.81 98 VAL A CA 1
ATOM 788 C C . VAL A 1 98 ? -11.390 -1.456 0.416 1.00 95.81 98 VAL A C 1
ATOM 790 O O . VAL A 1 98 ? -10.794 -0.654 1.134 1.00 95.81 98 VAL A O 1
ATOM 793 N N . SER A 1 99 ? -12.108 -1.086 -0.643 1.00 96.19 99 SER A N 1
ATOM 794 C CA . SER A 1 99 ? -12.332 0.313 -1.008 1.00 96.19 99 SER A CA 1
ATOM 795 C C . SER A 1 99 ? -13.438 0.944 -0.166 1.00 96.19 99 SER A C 1
ATOM 797 O O . SER A 1 99 ? -14.466 0.325 0.104 1.00 96.19 99 SER A O 1
ATOM 799 N N . HIS A 1 100 ? -13.231 2.199 0.227 1.00 96.62 100 HIS A N 1
ATOM 800 C CA . HIS A 1 100 ? -14.186 3.001 0.984 1.00 96.62 100 HIS A CA 1
ATOM 801 C C . HIS A 1 100 ? -14.454 4.321 0.266 1.00 96.62 100 HIS A C 1
ATOM 803 O O . HIS A 1 100 ? -13.565 4.904 -0.344 1.00 96.62 100 HIS A O 1
ATOM 809 N N . GLY A 1 101 ? -15.673 4.847 0.405 1.00 95.12 101 GLY A N 1
ATOM 810 C CA . GLY A 1 101 ? -16.034 6.145 -0.181 1.00 95.12 101 GLY A CA 1
ATOM 811 C C . GLY A 1 101 ? -15.431 7.363 0.534 1.00 95.12 101 GLY A C 1
ATOM 812 O O . GLY A 1 101 ? -15.527 8.474 0.027 1.00 95.12 101 GLY A O 1
ATOM 813 N N . SER A 1 102 ? -14.856 7.193 1.729 1.00 94.88 102 SER A N 1
ATOM 814 C CA . SER A 1 102 ? -14.178 8.264 2.468 1.00 94.88 102 SER A CA 1
ATOM 815 C C . SER A 1 102 ? -13.227 7.702 3.525 1.00 94.88 102 SER A C 1
ATOM 817 O O . SER A 1 102 ? -13.394 6.573 3.996 1.00 94.88 102 SER A O 1
ATOM 819 N N . TYR A 1 103 ? -12.262 8.519 3.960 1.00 94.69 103 TYR A N 1
ATOM 820 C CA . TYR A 1 103 ? -11.326 8.145 5.027 1.00 94.69 103 TYR A CA 1
ATOM 821 C C . TYR A 1 103 ? -12.041 7.887 6.361 1.00 94.69 103 TYR A C 1
ATOM 823 O O . TYR A 1 103 ? -11.720 6.938 7.068 1.00 94.69 103 TYR A O 1
ATOM 831 N N . SER A 1 104 ? -13.084 8.662 6.673 1.00 94.81 104 SER A N 1
ATOM 832 C CA . SER A 1 104 ? -13.902 8.457 7.873 1.00 94.81 104 SER A CA 1
ATOM 833 C C . SER A 1 104 ? -14.626 7.105 7.882 1.00 94.81 104 SER A C 1
ATOM 835 O O . SER A 1 104 ? -14.641 6.438 8.917 1.00 94.81 104 SER A O 1
ATOM 837 N N . LYS A 1 105 ? -15.173 6.664 6.737 1.00 96.62 105 LYS A N 1
ATOM 838 C CA . LYS A 1 105 ? -15.794 5.334 6.600 1.00 96.62 105 LYS A CA 1
ATOM 839 C C . LYS A 1 105 ? -14.768 4.216 6.771 1.00 96.62 105 LYS A C 1
ATOM 841 O O . LYS A 1 105 ? -15.038 3.256 7.489 1.00 96.62 105 LYS A O 1
ATOM 846 N N . CYS A 1 106 ? -13.578 4.388 6.198 1.00 97.19 106 CYS A N 1
ATOM 847 C CA . CYS A 1 106 ? -12.476 3.456 6.412 1.00 97.19 106 CYS A CA 1
ATOM 848 C C . CYS A 1 106 ? -12.123 3.343 7.902 1.00 97.19 106 CYS A C 1
ATOM 850 O O . CYS A 1 106 ? -12.099 2.243 8.451 1.00 97.19 106 CYS A O 1
ATOM 852 N N . MET A 1 107 ? -11.921 4.476 8.583 1.00 96.06 107 MET A N 1
ATOM 853 C CA . MET A 1 107 ? -11.551 4.492 10.001 1.00 96.06 107 MET A CA 1
ATOM 854 C C . MET A 1 107 ? -12.621 3.850 10.885 1.00 96.06 107 MET A C 1
ATOM 856 O O . MET A 1 107 ? -12.284 3.141 11.830 1.00 96.06 107 MET A O 1
ATOM 860 N N . ALA A 1 108 ? -13.906 4.051 10.576 1.00 96.06 108 ALA A N 1
ATOM 861 C CA . ALA A 1 108 ? -14.994 3.355 11.259 1.00 96.06 108 ALA A CA 1
ATOM 862 C C . ALA A 1 108 ? -14.885 1.828 11.091 1.00 96.06 108 ALA A C 1
ATOM 864 O O . ALA A 1 108 ? -14.958 1.104 12.083 1.00 96.06 108 ALA A O 1
ATOM 865 N N . SER A 1 109 ? -14.630 1.347 9.868 1.00 95.31 109 SER A N 1
ATOM 866 C CA . SER A 1 109 ? -14.432 -0.083 9.590 1.00 95.31 109 SER A CA 1
ATOM 867 C C . SER A 1 109 ? -13.212 -0.660 10.311 1.00 95.31 109 SER A C 1
ATOM 869 O O . SER A 1 109 ? -13.283 -1.765 10.840 1.00 95.31 109 SER A O 1
ATOM 871 N N . VAL A 1 110 ? -12.089 0.059 10.338 1.00 95.75 110 VAL A N 1
ATOM 872 C CA . VAL A 1 110 ? -10.861 -0.402 11.005 1.00 95.75 110 VAL A CA 1
ATOM 873 C C . VAL A 1 110 ? -11.033 -0.433 12.526 1.00 95.75 110 VAL A C 1
ATOM 875 O O . VAL A 1 110 ? -10.631 -1.397 13.172 1.00 95.75 110 VAL A O 1
ATOM 878 N N . ARG A 1 111 ? -11.706 0.562 13.118 1.00 94.88 111 ARG A N 1
ATOM 879 C CA . ARG A 1 111 ? -12.007 0.585 14.563 1.00 94.88 111 ARG A CA 1
ATOM 880 C C . ARG A 1 111 ? -12.875 -0.589 15.007 1.00 94.88 111 ARG A C 1
ATOM 882 O O . ARG A 1 111 ? -12.611 -1.156 16.061 1.00 94.88 111 ARG A O 1
ATOM 889 N N . GLN A 1 112 ? -13.853 -0.993 14.197 1.00 93.56 112 GLN A N 1
ATOM 890 C CA . GLN A 1 112 ? -14.673 -2.182 14.474 1.00 93.56 112 GLN A CA 1
ATOM 891 C C . GLN A 1 112 ? -13.855 -3.484 14.484 1.00 93.56 112 GLN A C 1
ATOM 893 O O . GLN A 1 112 ? -14.251 -4.445 15.133 1.00 93.56 112 GLN A O 1
ATOM 898 N N . ARG A 1 113 ? -12.703 -3.508 13.803 1.00 90.69 113 ARG A N 1
ATOM 899 C CA . ARG A 1 113 ? -11.776 -4.648 13.735 1.00 90.69 113 ARG A CA 1
ATOM 900 C C . ARG A 1 113 ? -10.605 -4.540 14.721 1.00 90.69 113 ARG A C 1
ATOM 902 O O . ARG A 1 113 ? -9.582 -5.185 14.523 1.00 90.69 113 ARG A O 1
ATOM 909 N N . GLY A 1 114 ? -10.714 -3.699 15.751 1.00 93.12 114 GLY A N 1
ATOM 910 C CA . GLY A 1 114 ? -9.678 -3.544 16.781 1.00 93.12 114 GLY A CA 1
ATOM 911 C C . GLY A 1 114 ? -8.732 -2.351 16.597 1.00 93.12 114 GLY A C 1
ATOM 912 O O . GLY A 1 114 ? -7.813 -2.191 17.393 1.00 93.12 114 GLY A O 1
ATOM 913 N N . GLY A 1 115 ? -8.970 -1.479 15.610 1.00 92.75 115 GLY A N 1
ATOM 914 C CA . GLY A 1 115 ? -8.212 -0.235 15.429 1.00 92.75 115 GLY A CA 1
ATOM 915 C C . GLY A 1 115 ? -7.012 -0.353 14.489 1.00 92.75 115 GLY A C 1
ATOM 916 O O . GLY A 1 115 ? -6.791 -1.388 13.857 1.00 92.75 115 GLY A O 1
ATOM 917 N N . GLU A 1 116 ? -6.280 0.756 14.343 1.00 92.31 116 GLU A N 1
ATOM 918 C CA . GLU A 1 116 ? -5.106 0.807 13.470 1.00 92.31 116 GLU A CA 1
ATOM 919 C C . GLU A 1 116 ? -3.896 0.115 14.107 1.00 92.31 116 GLU A C 1
ATOM 921 O O . GLU A 1 116 ? -3.618 0.243 15.297 1.00 92.31 116 GLU A O 1
ATOM 926 N N . SER A 1 117 ? -3.149 -0.593 13.274 1.00 91.56 117 SER A N 1
ATOM 927 C CA . SER A 1 117 ? -1.881 -1.239 13.571 1.00 91.56 117 SER A CA 1
ATOM 928 C C . SER A 1 117 ? -0.998 -1.202 12.322 1.00 91.56 117 SER A C 1
ATOM 930 O O . SER A 1 117 ? -1.393 -0.721 11.258 1.00 91.56 117 SER A O 1
ATOM 932 N N . ARG A 1 118 ? 0.214 -1.756 12.410 1.00 86.38 118 ARG A N 1
ATOM 933 C CA . ARG A 1 118 ? 1.094 -1.877 11.239 1.00 86.38 118 ARG A CA 1
ATOM 934 C C . ARG A 1 118 ? 0.512 -2.778 10.139 1.00 86.38 118 ARG A C 1
ATOM 936 O O . ARG A 1 118 ? 0.843 -2.595 8.973 1.00 86.38 118 ARG A O 1
ATOM 943 N N . GLN A 1 119 ? -0.326 -3.742 10.510 1.00 91.81 119 GLN A N 1
ATOM 944 C CA . GLN A 1 119 ? -0.931 -4.711 9.595 1.00 91.81 119 GLN A CA 1
ATOM 945 C C . GLN A 1 119 ? -2.397 -4.408 9.281 1.00 91.81 119 GLN A C 1
ATOM 947 O O . GLN A 1 119 ? -2.955 -5.046 8.400 1.00 91.81 119 GLN A O 1
ATOM 952 N N . GLN A 1 120 ? -3.022 -3.447 9.965 1.00 95.38 120 GLN A N 1
ATOM 953 C CA . GLN A 1 120 ? -4.401 -3.038 9.725 1.00 95.38 120 GLN A CA 1
ATOM 954 C C . GLN A 1 120 ? -4.507 -1.518 9.771 1.00 95.38 120 GLN A C 1
ATOM 956 O O . GLN A 1 120 ? -4.368 -0.936 10.837 1.00 95.38 120 GLN A O 1
ATOM 961 N N . PHE A 1 121 ? -4.764 -0.852 8.653 1.00 95.75 121 PHE A N 1
ATOM 962 C CA . PHE A 1 121 ? -4.783 0.612 8.625 1.00 95.75 121 PHE A CA 1
ATOM 963 C C . PHE A 1 121 ? -5.633 1.162 7.485 1.00 95.75 121 PHE A C 1
ATOM 965 O O . PHE A 1 121 ? -6.007 0.443 6.555 1.00 95.75 121 PHE A O 1
ATOM 972 N N . CYS A 1 122 ? -5.921 2.459 7.556 1.00 96.44 122 CYS A N 1
ATOM 973 C CA . CYS A 1 122 ? -6.495 3.205 6.446 1.00 96.44 122 CYS A CA 1
ATOM 974 C C . CYS A 1 122 ? -5.407 3.919 5.654 1.00 96.44 122 CYS A C 1
ATOM 976 O O . CYS A 1 122 ? -4.463 4.452 6.234 1.00 96.44 122 CYS A O 1
ATOM 978 N N . GLY A 1 123 ? -5.545 3.953 4.331 1.00 94.62 123 GLY A N 1
ATOM 979 C CA . GLY A 1 123 ? -4.616 4.652 3.450 1.00 94.62 123 GLY A CA 1
ATOM 980 C C . GLY A 1 123 ? -5.314 5.243 2.233 1.00 94.62 123 GLY A C 1
ATOM 981 O O . GLY A 1 123 ? -6.202 4.619 1.648 1.00 94.62 123 GLY A O 1
ATOM 982 N N . LYS A 1 124 ? -4.911 6.454 1.845 1.00 93.81 124 LYS A N 1
ATOM 983 C CA . LYS A 1 124 ? -5.267 7.041 0.552 1.00 93.81 124 LYS A CA 1
ATOM 984 C C . LYS A 1 124 ? -4.270 6.601 -0.515 1.00 93.81 124 LYS A C 1
ATOM 986 O O . LYS A 1 124 ? -3.091 6.449 -0.222 1.00 93.81 124 LYS A O 1
ATOM 991 N N . SER A 1 125 ? -4.711 6.438 -1.754 1.00 92.69 125 SER A N 1
ATOM 992 C CA . SER A 1 125 ? -3.833 6.040 -2.853 1.00 92.69 125 SER A CA 1
ATOM 993 C C . SER A 1 125 ? -4.207 6.720 -4.163 1.00 92.69 125 SER A C 1
ATOM 995 O O . SER A 1 125 ? -5.380 6.967 -4.455 1.00 92.69 125 SER A O 1
ATOM 997 N N . ALA A 1 126 ? -3.196 6.969 -4.992 1.00 91.31 126 ALA A N 1
ATOM 998 C CA . ALA A 1 126 ? -3.393 7.298 -6.400 1.00 91.31 126 ALA A CA 1
ATOM 999 C C . ALA A 1 126 ? -3.767 6.060 -7.243 1.00 91.31 126 ALA A C 1
ATOM 1001 O O . ALA A 1 126 ? -4.235 6.203 -8.374 1.00 91.31 126 ALA A O 1
ATOM 1002 N N . GLN A 1 127 ? -3.571 4.845 -6.713 1.00 92.62 127 GLN A N 1
ATOM 1003 C CA . GLN A 1 127 ? -3.922 3.602 -7.397 1.00 92.62 127 GLN A CA 1
ATOM 1004 C C . GLN A 1 127 ? -5.400 3.254 -7.213 1.00 92.62 127 GLN A C 1
ATOM 1006 O O . GLN A 1 127 ? -5.977 3.451 -6.144 1.00 92.62 127 GLN A O 1
ATOM 1011 N N . ARG A 1 128 ? -5.996 2.684 -8.261 1.00 93.62 128 ARG A N 1
ATOM 1012 C CA . ARG A 1 128 ? -7.351 2.122 -8.252 1.00 93.62 128 ARG A CA 1
ATOM 1013 C C . ARG A 1 128 ? -7.282 0.610 -8.073 1.00 93.62 128 ARG A C 1
ATOM 1015 O O . ARG A 1 128 ? -6.406 -0.024 -8.657 1.00 93.62 128 ARG A O 1
ATOM 1022 N N . LEU A 1 129 ? -8.221 0.045 -7.320 1.00 93.69 129 LEU A N 1
ATOM 1023 C CA . LEU A 1 129 ? -8.434 -1.400 -7.252 1.00 93.69 129 LEU A CA 1
ATOM 1024 C C . LEU A 1 129 ? -9.190 -1.832 -8.518 1.00 93.69 129 LEU A C 1
ATOM 1026 O O . LEU A 1 129 ? -10.309 -1.383 -8.748 1.00 93.69 129 LEU A O 1
ATOM 1030 N N . LEU A 1 130 ? -8.544 -2.635 -9.360 1.00 91.19 130 LEU A N 1
ATOM 1031 C CA . LEU A 1 130 ? -9.084 -3.134 -10.629 1.00 91.19 130 LEU A CA 1
ATOM 1032 C C . LEU A 1 130 ? -9.869 -4.432 -10.426 1.00 91.19 130 LEU A C 1
ATOM 1034 O O . LEU A 1 130 ? -10.933 -4.599 -11.015 1.00 91.19 130 LEU A O 1
ATOM 1038 N N . THR A 1 131 ? -9.357 -5.307 -9.558 1.00 80.56 131 THR A N 1
ATOM 1039 C CA . THR A 1 131 ? -10.001 -6.568 -9.178 1.00 80.56 131 THR A CA 1
ATOM 1040 C C . THR A 1 131 ? -9.838 -6.765 -7.670 1.00 80.56 131 THR A C 1
ATOM 1042 O O . THR A 1 131 ? -8.689 -6.731 -7.213 1.00 80.56 131 THR A O 1
ATOM 1045 N N . PRO A 1 132 ? -10.936 -6.897 -6.903 1.00 67.69 132 PRO A N 1
ATOM 1046 C CA . PRO A 1 132 ? -10.899 -7.201 -5.474 1.00 67.69 132 PRO A CA 1
ATOM 1047 C C . PRO A 1 132 ? -10.558 -8.664 -5.175 1.00 67.69 132 PRO A C 1
ATOM 1049 O O . PRO A 1 132 ? -10.811 -9.527 -6.046 1.00 67.69 132 PRO A O 1
#

pLDDT: mean 87.2, std 11.24, range [49.69, 97.38]

Secondary structure (DSSP, 8-state):
-EEEEEEEETTSS-EEEEEE--TT--SHHHHHHHHHHHTTT--SS-TT-----TT--EEEEEEEEB---EEPPP-TTS-S---EEEEEEEETTEEEEEEESSHHHHHHHHHHTT---SSEEEEEES--EEE-

Sequence (132 aa):
MYLVAKFDLDGTTYNEVVFFQDDAIDTIKGCEREIMYGRRGGWQVYTHITRAARGFTYTTSYACASGVQRFSDWDRSGMRPRDNVFSVTIENDVLNVVSHGSYSKCMASVRQRGGESRQQFCGKSAQRLLTP

Organism: NCBI:txid2338368